Protein AF-A0A392R3T0-F1 (afdb_monomer_lite)

Organism: NCBI:txid97028

Radius of gyration: 13.24 Å; chains: 1; bounding box: 18×24×47 Å

Foldseek 3Di:
DDPPPPVVQDWDEAPRFIGGCVVLVVCVVVVNNVVSVVCVCVRRVPDDD

Sequence (49 aa):
MESNGDASVREFCANGTCMKTAEVEAKLDQGNIQDAETALRDGLSLTSE

Secondary structure (DSSP, 8-state):
----------EEEETTEEEEHHHHHHHHHTT-HHHHHHHHHHHTT----

Structure (mmCIF, N/CA/C/O backbone):
data_AF-A0A392R3T0-F1
#
_entry.id   AF-A0A392R3T0-F1
#
loop_
_atom_site.group_PDB
_atom_site.id
_atom_site.type_symbol
_atom_site.label_atom_id
_atom_site.label_alt_id
_atom_site.label_comp_id
_atom_site.label_asym_id
_atom_site.label_entity_id
_atom_site.label_seq_id
_atom_site.pdbx_PDB_ins_code
_atom_site.Cartn_x
_atom_site.Cartn_y
_atom_site.Cartn_z
_atom_site.occupancy
_atom_site.B_iso_or_equiv
_atom_site.auth_seq_id
_atom_site.auth_comp_id
_atom_site.auth_asym_id
_atom_site.auth_atom_id
_atom_site.pdbx_PDB_model_num
ATOM 1 N N . MET A 1 1 ? 3.775 2.162 -34.625 1.00 43.88 1 MET A N 1
ATOM 2 C CA . MET A 1 1 ? 4.619 1.838 -33.462 1.00 43.88 1 MET A CA 1
ATOM 3 C C . MET A 1 1 ? 3.655 1.602 -32.330 1.00 43.88 1 MET A C 1
ATOM 5 O O . MET A 1 1 ? 2.866 2.490 -32.032 1.00 43.88 1 MET A O 1
ATOM 9 N N . GLU A 1 2 ? 3.571 0.348 -31.911 1.00 51.34 2 GLU A N 1
ATOM 10 C CA . GLU A 1 2 ? 2.547 -0.172 -31.013 1.00 51.34 2 GLU A CA 1
ATOM 11 C C . GLU A 1 2 ? 2.484 0.706 -29.766 1.00 51.34 2 GLU A C 1
ATOM 13 O O . GLU A 1 2 ? 3.520 1.114 -29.237 1.00 51.34 2 GLU A O 1
ATOM 18 N N . SER A 1 3 ? 1.267 1.077 -29.365 1.00 55.34 3 SER A N 1
ATOM 19 C CA . SER A 1 3 ? 1.030 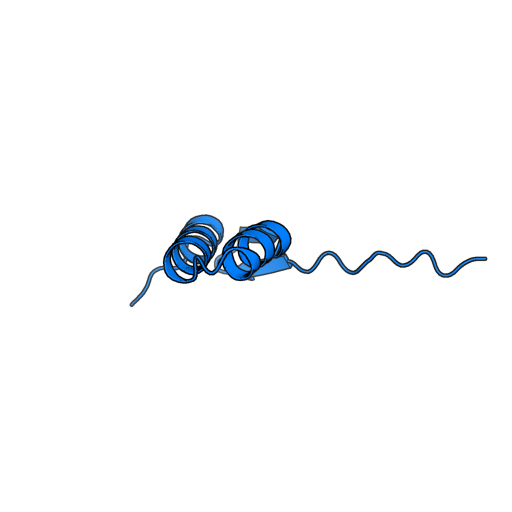1.737 -28.090 1.00 55.34 3 SER A CA 1
ATOM 20 C C . SER A 1 3 ? 1.457 0.727 -27.036 1.00 55.34 3 SER A C 1
ATOM 22 O O . SER A 1 3 ? 0.708 -0.186 -26.700 1.00 55.34 3 SER A O 1
ATOM 24 N N . ASN A 1 4 ? 2.725 0.810 -26.633 1.00 52.34 4 ASN A N 1
ATOM 25 C CA . ASN A 1 4 ? 3.261 0.075 -25.512 1.00 52.34 4 ASN A CA 1
ATOM 26 C C . ASN A 1 4 ? 2.480 0.603 -24.323 1.00 52.34 4 ASN A C 1
ATOM 28 O O . ASN A 1 4 ? 2.816 1.658 -23.783 1.00 52.34 4 ASN A O 1
ATOM 32 N N . GLY A 1 5 ? 1.379 -0.082 -24.020 1.00 51.94 5 GLY A N 1
ATOM 33 C CA . GLY A 1 5 ? 0.653 0.058 -22.784 1.00 51.94 5 GLY A CA 1
ATOM 34 C C . GLY A 1 5 ? 1.660 -0.198 -21.687 1.00 51.94 5 GLY A C 1
ATOM 35 O O . GLY A 1 5 ? 1.865 -1.333 -21.270 1.00 51.94 5 GLY A O 1
ATOM 36 N N . ASP A 1 6 ? 2.313 0.873 -21.251 1.00 53.47 6 ASP A N 1
ATOM 37 C CA . ASP A 1 6 ? 2.643 1.022 -19.858 1.00 53.47 6 ASP A CA 1
ATOM 38 C C . ASP A 1 6 ? 1.298 0.823 -19.175 1.00 53.47 6 ASP A C 1
ATOM 40 O O . ASP A 1 6 ? 0.414 1.682 -19.235 1.00 53.47 6 ASP A O 1
ATOM 44 N N . ALA A 1 7 ? 1.055 -0.415 -18.749 1.00 54.81 7 ALA A N 1
ATOM 45 C CA . ALA A 1 7 ? -0.052 -0.749 -17.893 1.00 54.81 7 ALA A CA 1
ATOM 46 C C . ALA A 1 7 ? 0.184 0.139 -16.689 1.00 54.81 7 ALA A C 1
ATOM 48 O O . ALA A 1 7 ? 1.012 -0.239 -15.866 1.00 54.81 7 ALA A O 1
ATOM 49 N N . SER A 1 8 ? -0.411 1.344 -16.710 1.00 59.25 8 SER A N 1
ATOM 50 C CA . SER A 1 8 ? -0.076 2.446 -15.816 1.00 59.25 8 SER A CA 1
ATOM 51 C C . SER A 1 8 ? 0.047 1.838 -14.451 1.00 59.25 8 SER A C 1
ATOM 53 O O . SER A 1 8 ? -0.968 1.369 -13.928 1.00 59.25 8 SER A O 1
ATOM 55 N N . VAL A 1 9 ? 1.286 1.696 -13.975 1.00 65.12 9 VAL A N 1
ATOM 56 C CA . VAL A 1 9 ? 1.536 0.971 -12.740 1.00 65.12 9 VAL A CA 1
ATOM 57 C C . VAL A 1 9 ? 0.802 1.814 -11.723 1.00 65.12 9 VAL A C 1
ATOM 59 O O . VAL A 1 9 ? 1.153 2.969 -11.490 1.00 65.12 9 VAL A O 1
ATOM 62 N N . ARG A 1 10 ? -0.352 1.322 -11.275 1.00 81.19 10 ARG A N 1
ATOM 63 C CA . ARG A 1 10 ? -1.181 2.085 -10.364 1.00 81.19 10 ARG A CA 1
ATOM 64 C C . ARG A 1 10 ? -0.380 2.047 -9.072 1.00 81.19 10 ARG A C 1
ATOM 66 O O . ARG A 1 10 ? -0.078 0.981 -8.539 1.00 81.19 10 ARG A O 1
ATOM 73 N N . GLU A 1 11 ? 0.067 3.208 -8.635 1.00 89.44 11 GLU A N 1
ATOM 74 C CA . GLU A 1 11 ? 0.845 3.364 -7.417 1.00 89.44 11 GLU A CA 1
ATOM 75 C C . GLU A 1 11 ? 0.142 4.409 -6.560 1.00 89.44 11 GLU A C 1
ATOM 77 O O . GLU A 1 11 ? -0.325 5.439 -7.051 1.00 89.44 11 GLU A O 1
ATOM 82 N N . PHE A 1 12 ? 0.023 4.122 -5.273 1.00 86.62 12 PHE A N 1
ATOM 83 C CA . PHE A 1 12 ? -0.397 5.093 -4.285 1.00 86.62 12 PHE A CA 1
ATOM 84 C C . PHE A 1 12 ? 0.834 5.860 -3.825 1.00 86.62 12 PHE A C 1
ATOM 86 O O . PHE A 1 12 ? 1.859 5.247 -3.552 1.00 86.62 12 PHE A O 1
ATOM 93 N N . CYS A 1 13 ? 0.743 7.180 -3.711 1.00 87.50 13 CYS A N 1
ATOM 94 C CA . CYS A 1 13 ? 1.816 8.000 -3.165 1.00 87.50 13 CYS A CA 1
ATOM 95 C C . CYS A 1 13 ? 1.270 8.875 -2.039 1.00 87.50 13 CYS A C 1
ATOM 97 O O . CYS A 1 13 ? 0.294 9.599 -2.237 1.00 87.50 13 CYS A O 1
ATOM 99 N N . ALA A 1 14 ? 1.899 8.822 -0.868 1.00 87.38 14 ALA A N 1
ATOM 100 C CA . ALA A 1 14 ? 1.565 9.652 0.285 1.00 87.38 14 ALA A CA 1
ATOM 101 C C . ALA A 1 14 ? 2.774 9.788 1.221 1.00 87.38 14 ALA A C 1
ATOM 103 O O . ALA A 1 14 ? 3.655 8.934 1.237 1.00 87.38 14 ALA A O 1
ATOM 104 N N . ASN A 1 15 ? 2.842 10.895 1.968 1.00 85.62 15 ASN A N 1
ATOM 105 C CA . ASN A 1 15 ? 3.953 11.220 2.882 1.00 85.62 15 ASN A CA 1
ATOM 106 C C . ASN A 1 15 ? 5.365 11.126 2.260 1.00 85.62 15 ASN A C 1
ATOM 108 O O . ASN A 1 15 ? 6.348 10.936 2.968 1.00 85.62 15 ASN A O 1
ATOM 112 N N . GLY A 1 16 ? 5.481 11.276 0.936 1.00 85.25 16 GLY A N 1
ATOM 113 C CA . GLY A 1 16 ? 6.751 11.145 0.211 1.00 85.25 16 GLY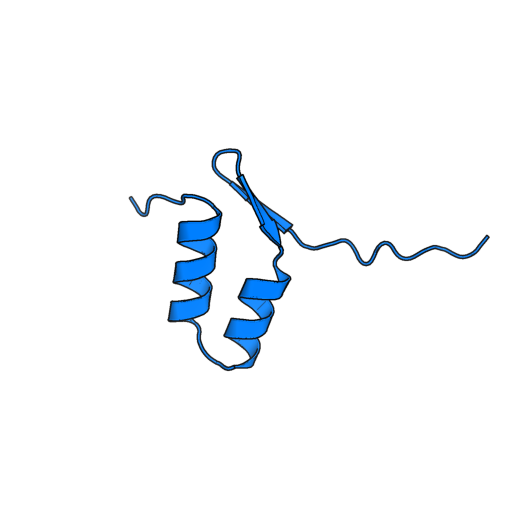 A CA 1
ATOM 114 C C . GLY A 1 16 ? 7.152 9.707 -0.137 1.00 85.25 16 GLY A C 1
ATOM 115 O O . GLY A 1 16 ? 8.188 9.517 -0.770 1.00 85.25 16 GLY A O 1
ATOM 116 N N . THR A 1 17 ? 6.328 8.716 0.208 1.00 88.94 17 THR A N 1
ATOM 117 C CA . THR A 1 17 ? 6.502 7.309 -0.168 1.00 88.94 17 THR A CA 1
ATOM 118 C C . THR A 1 17 ? 5.507 6.935 -1.263 1.00 88.94 17 THR A C 1
ATOM 120 O O . THR A 1 17 ? 4.378 7.425 -1.271 1.00 88.94 17 THR A O 1
ATOM 123 N N . CYS A 1 18 ? 5.916 6.064 -2.185 1.00 87.31 18 CYS A N 1
ATOM 124 C CA . CYS A 1 18 ? 5.049 5.494 -3.212 1.00 87.31 18 CYS A CA 1
ATOM 125 C C . CYS A 1 18 ? 5.046 3.965 -3.117 1.00 87.31 18 CYS A C 1
ATOM 127 O O . CYS A 1 18 ? 6.092 3.352 -2.907 1.00 87.31 18 CYS A O 1
ATOM 129 N N . MET A 1 19 ? 3.874 3.361 -3.285 1.00 88.31 19 MET A N 1
ATOM 130 C CA . MET A 1 19 ? 3.631 1.927 -3.169 1.00 88.31 19 MET A CA 1
ATOM 131 C C . MET A 1 19 ? 2.772 1.437 -4.333 1.00 88.31 19 MET A C 1
ATOM 133 O O . MET A 1 19 ? 1.787 2.074 -4.696 1.00 88.31 19 MET A O 1
ATOM 137 N N . LYS A 1 20 ? 3.086 0.261 -4.879 1.00 89.94 20 LYS A N 1
ATOM 138 C CA . LYS A 1 20 ? 2.287 -0.371 -5.938 1.00 89.94 20 LYS A CA 1
ATOM 139 C C . LYS A 1 20 ? 0.929 -0.830 -5.427 1.00 89.94 20 LYS A C 1
ATOM 141 O O . LYS A 1 20 ? 0.846 -1.529 -4.421 1.00 89.94 20 LYS A O 1
ATOM 146 N N . THR A 1 21 ? -0.131 -0.530 -6.176 1.00 87.94 21 THR A N 1
ATOM 147 C CA . THR A 1 21 ? -1.485 -0.999 -5.847 1.00 87.94 21 THR A CA 1
ATOM 148 C C . THR A 1 21 ? -1.611 -2.507 -5.961 1.00 87.94 21 THR A C 1
ATOM 150 O O . THR A 1 21 ? -2.452 -3.072 -5.277 1.00 87.94 21 THR A O 1
ATOM 153 N N . ALA A 1 22 ? -0.748 -3.165 -6.743 1.00 88.56 22 ALA A N 1
ATOM 154 C CA . ALA A 1 22 ? -0.769 -4.611 -6.946 1.00 88.56 22 ALA A CA 1
ATOM 155 C C . ALA A 1 22 ? -0.758 -5.414 -5.6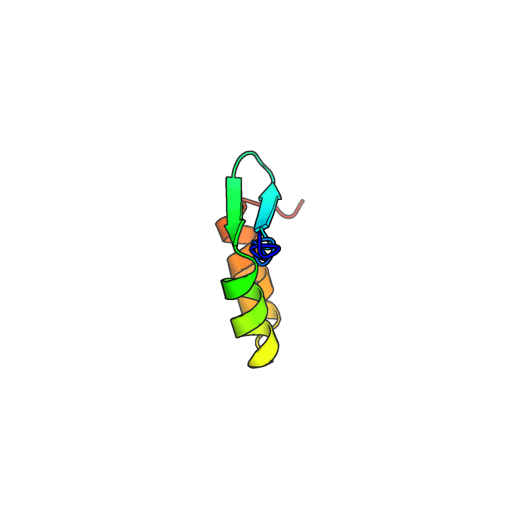30 1.00 88.56 22 ALA A C 1
ATOM 157 O O . ALA A 1 22 ? -1.447 -6.425 -5.533 1.00 88.56 22 ALA A O 1
ATOM 158 N N . GLU A 1 23 ? -0.024 -4.963 -4.605 1.00 86.50 23 GLU A N 1
ATOM 159 C CA . GLU A 1 23 ? -0.017 -5.637 -3.297 1.00 86.50 23 GLU A CA 1
ATOM 160 C C . GLU A 1 23 ? -1.351 -5.498 -2.556 1.00 86.50 23 GLU A C 1
ATOM 162 O O . GLU A 1 23 ? -1.826 -6.443 -1.930 1.00 86.50 23 GLU A O 1
ATOM 167 N N . VAL A 1 24 ? -1.978 -4.328 -2.648 1.00 89.94 24 VAL A N 1
ATOM 168 C CA . VAL A 1 24 ? -3.269 -4.046 -2.013 1.00 89.94 24 VAL A CA 1
ATOM 169 C C . VAL A 1 24 ? -4.389 -4.765 -2.766 1.00 89.94 24 VAL A C 1
ATOM 171 O O . VAL A 1 24 ? -5.235 -5.402 -2.149 1.00 89.94 24 VAL A O 1
ATOM 174 N N . GLU A 1 25 ? -4.358 -4.731 -4.099 1.00 89.75 25 GLU A N 1
ATOM 175 C CA . GLU A 1 25 ? -5.309 -5.412 -4.982 1.00 89.75 25 GLU A CA 1
ATOM 176 C C . GLU A 1 25 ? -5.273 -6.931 -4.784 1.00 89.75 25 GLU A C 1
ATOM 178 O O . GLU A 1 25 ? -6.331 -7.541 -4.662 1.00 89.75 25 GLU A O 1
ATOM 183 N N . ALA A 1 26 ? -4.087 -7.538 -4.650 1.00 91.44 26 ALA A N 1
ATOM 184 C CA . ALA A 1 26 ? -3.965 -8.969 -4.365 1.00 91.44 26 ALA A CA 1
ATOM 185 C C . ALA A 1 26 ? -4.628 -9.354 -3.032 1.00 91.44 26 ALA A C 1
ATOM 187 O O . ALA A 1 26 ? -5.368 -10.334 -2.959 1.00 91.44 26 ALA A O 1
ATOM 188 N N . LYS A 1 27 ? -4.418 -8.557 -1.977 1.00 91.69 27 LYS A N 1
ATOM 189 C CA . LYS A 1 27 ? -5.040 -8.800 -0.667 1.00 91.69 27 LYS A CA 1
ATOM 190 C C . LYS A 1 27 ? -6.557 -8.584 -0.694 1.00 91.69 27 LYS A C 1
ATOM 192 O O . LYS A 1 27 ? -7.286 -9.336 -0.047 1.00 91.69 27 LYS A O 1
ATOM 197 N N . LEU A 1 28 ? -7.040 -7.596 -1.450 1.00 91.88 28 LEU A N 1
ATOM 198 C CA . LEU A 1 28 ? -8.473 -7.344 -1.635 1.00 91.88 28 LEU A CA 1
ATOM 199 C C . LEU A 1 28 ? -9.165 -8.461 -2.423 1.00 91.88 28 LEU A C 1
ATOM 201 O O . LEU A 1 28 ? -10.276 -8.840 -2.060 1.00 91.88 28 LEU A O 1
ATOM 205 N N . ASP A 1 29 ? -8.506 -9.023 -3.438 1.00 92.88 29 ASP A N 1
ATOM 206 C CA . ASP A 1 29 ? -9.015 -10.164 -4.212 1.00 92.88 29 ASP A CA 1
ATOM 207 C C . ASP A 1 29 ? -9.203 -11.410 -3.330 1.00 92.88 29 ASP A C 1
ATOM 209 O O . ASP A 1 29 ? -10.199 -12.124 -3.430 1.00 92.88 29 ASP A O 1
ATOM 213 N N . GLN A 1 30 ? -8.310 -11.599 -2.354 1.00 92.94 30 GLN A N 1
ATOM 214 C CA . GLN A 1 30 ? -8.440 -12.641 -1.332 1.00 92.94 30 GLN A CA 1
ATOM 215 C C . GLN A 1 30 ? -9.527 -12.352 -0.278 1.00 92.94 30 GLN A C 1
ATOM 217 O O . GLN A 1 30 ? -9.783 -13.199 0.578 1.00 92.94 30 GLN A O 1
ATOM 222 N N . GLY A 1 31 ? -10.157 -11.173 -0.303 1.00 94.12 31 GLY A N 1
ATOM 223 C CA . GLY A 1 31 ? -11.134 -10.729 0.696 1.00 94.12 31 GLY A CA 1
ATOM 224 C C . GLY A 1 31 ? -10.517 -10.184 1.991 1.00 94.12 31 GLY A C 1
ATOM 225 O O . GLY A 1 31 ? -11.237 -9.913 2.954 1.00 94.12 31 GLY A O 1
ATOM 226 N N . ASN A 1 32 ? -9.198 -9.978 2.032 1.00 92.56 32 ASN A N 1
ATOM 227 C CA . ASN A 1 32 ? -8.465 -9.543 3.221 1.00 92.56 32 ASN A CA 1
ATOM 228 C C . ASN A 1 32 ? -8.393 -8.013 3.307 1.00 92.56 32 ASN A C 1
ATOM 230 O O . ASN A 1 32 ? -7.332 -7.410 3.151 1.00 92.56 32 ASN A O 1
ATOM 234 N N . ILE A 1 33 ? -9.532 -7.372 3.580 1.00 91.12 33 ILE A N 1
ATOM 235 C CA . ILE A 1 33 ? -9.651 -5.901 3.580 1.00 91.12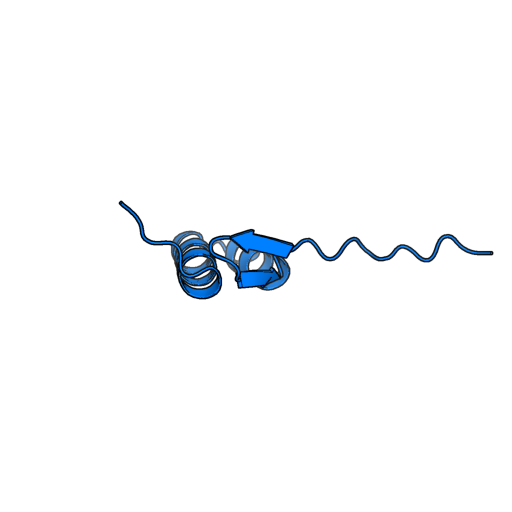 33 ILE A CA 1
ATOM 236 C C . ILE A 1 33 ? -8.769 -5.247 4.656 1.00 91.12 33 ILE A C 1
ATOM 238 O O . ILE A 1 33 ? -8.073 -4.279 4.364 1.00 91.12 33 ILE A O 1
ATOM 242 N N . GLN A 1 34 ? -8.753 -5.781 5.882 1.00 93.69 34 GLN A N 1
ATOM 243 C CA . GLN A 1 34 ? -7.939 -5.222 6.976 1.00 93.69 34 GLN A CA 1
ATOM 244 C C . GLN A 1 34 ? -6.435 -5.342 6.698 1.00 93.69 34 GLN A C 1
ATOM 246 O O . GLN A 1 34 ? -5.657 -4.444 7.010 1.00 93.69 34 GLN A O 1
ATOM 251 N N . ASP A 1 35 ? -6.027 -6.448 6.078 1.00 92.06 35 ASP A N 1
ATOM 252 C CA . ASP A 1 35 ? -4.630 -6.720 5.741 1.00 92.06 35 ASP A CA 1
ATOM 253 C C . ASP A 1 35 ? -4.156 -5.848 4.566 1.00 92.06 35 ASP A C 1
ATOM 255 O O . ASP A 1 35 ? -3.004 -5.402 4.524 1.00 92.06 35 ASP A O 1
ATOM 259 N N . ALA A 1 36 ? -5.066 -5.578 3.623 1.00 93.12 36 ALA A N 1
ATOM 260 C CA . ALA A 1 36 ? -4.870 -4.633 2.532 1.00 93.12 36 ALA A CA 1
ATOM 261 C C . ALA A 1 36 ? -4.729 -3.197 3.059 1.00 93.12 36 ALA A C 1
ATOM 263 O O . ALA A 1 36 ? -3.782 -2.508 2.686 1.00 93.12 36 ALA A O 1
ATOM 264 N N . GLU A 1 37 ? -5.617 -2.767 3.964 1.00 92.44 37 GLU A N 1
ATOM 265 C CA . GLU A 1 37 ? -5.539 -1.450 4.609 1.00 92.44 37 GLU A CA 1
ATOM 266 C C . GLU A 1 37 ? -4.240 -1.301 5.398 1.00 92.44 37 GLU A C 1
ATOM 268 O O . GLU A 1 37 ? -3.526 -0.323 5.209 1.00 92.44 37 GLU A O 1
ATOM 273 N N . THR A 1 38 ? -3.892 -2.287 6.225 1.00 91.00 38 THR A N 1
ATOM 274 C CA . THR A 1 38 ? -2.677 -2.233 7.048 1.00 91.00 38 THR A CA 1
ATOM 275 C C . THR A 1 38 ? -1.429 -2.123 6.178 1.00 91.00 38 THR A C 1
ATOM 277 O O . THR A 1 38 ? -0.582 -1.277 6.443 1.00 91.00 38 THR A O 1
ATOM 280 N N . ALA A 1 39 ? -1.326 -2.916 5.105 1.00 90.00 39 ALA A N 1
ATOM 281 C CA . ALA A 1 39 ? -0.189 -2.841 4.187 1.00 90.00 39 ALA A CA 1
ATOM 282 C C . ALA A 1 39 ? -0.126 -1.517 3.423 1.00 90.00 39 ALA A C 1
ATOM 284 O O . ALA A 1 39 ? 0.959 -0.969 3.258 1.00 90.00 39 ALA A O 1
ATOM 285 N N . LEU A 1 40 ? -1.273 -0.979 3.000 1.00 90.69 40 LEU A N 1
ATOM 286 C CA . LEU A 1 40 ? -1.342 0.346 2.390 1.00 90.69 40 LEU A CA 1
ATOM 287 C C . LEU A 1 40 ? -0.895 1.430 3.381 1.00 90.69 40 LEU A C 1
ATOM 289 O O . LEU A 1 40 ? -0.145 2.336 3.023 1.00 90.69 40 LEU A O 1
ATOM 293 N N . ARG A 1 41 ? -1.351 1.336 4.633 1.00 91.69 41 ARG A N 1
ATOM 294 C CA . ARG A 1 41 ? -1.085 2.321 5.680 1.00 91.69 41 ARG A CA 1
ATOM 295 C C . ARG A 1 41 ? 0.380 2.322 6.092 1.00 91.69 41 ARG A C 1
ATOM 297 O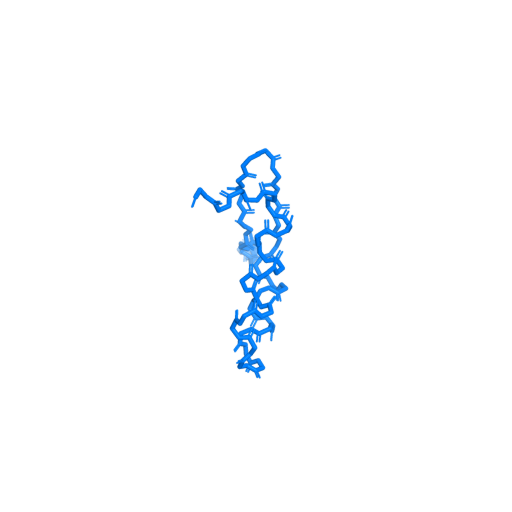 O . ARG A 1 41 ? 0.990 3.383 6.156 1.00 91.69 41 ARG A O 1
ATOM 304 N N . ASP A 1 42 ? 0.942 1.142 6.312 1.00 89.88 42 ASP A N 1
ATOM 305 C CA . ASP A 1 42 ? 2.350 0.956 6.656 1.00 89.88 42 ASP A CA 1
ATOM 306 C C . ASP A 1 42 ? 3.258 1.327 5.471 1.00 89.88 42 ASP A C 1
ATOM 308 O O . ASP A 1 42 ? 4.175 2.135 5.611 1.00 89.88 42 ASP A O 1
ATOM 312 N N . GLY A 1 43 ? 2.917 0.853 4.267 1.00 88.25 43 GLY A N 1
ATOM 313 C CA . GLY A 1 43 ? 3.679 1.098 3.041 1.00 88.25 43 GLY A CA 1
ATOM 314 C C . GLY A 1 43 ? 3.721 2.564 2.606 1.00 88.25 43 GLY A C 1
ATOM 315 O O . GLY A 1 43 ? 4.670 2.985 1.950 1.00 88.25 43 GLY A O 1
ATOM 316 N N . LEU A 1 44 ? 2.733 3.366 3.001 1.00 91.00 44 LEU A N 1
ATOM 317 C CA . LEU A 1 44 ? 2.692 4.809 2.746 1.00 91.00 44 LEU A CA 1
ATOM 318 C C . LEU A 1 44 ? 2.983 5.655 3.989 1.00 91.00 44 LEU A C 1
ATOM 320 O O . LEU A 1 44 ? 2.827 6.879 3.955 1.00 91.00 44 LEU A O 1
ATOM 324 N N . SER A 1 45 ? 3.388 5.011 5.089 1.00 89.06 45 SER A N 1
ATOM 325 C CA . SER A 1 45 ? 3.622 5.652 6.383 1.00 89.06 45 SER A CA 1
ATOM 326 C C . SER A 1 45 ? 2.476 6.595 6.781 1.00 89.06 45 SER A C 1
ATOM 328 O O . SER A 1 45 ? 2.689 7.718 7.242 1.00 89.06 45 SER A O 1
ATOM 330 N N . LEU A 1 46 ? 1.241 6.160 6.540 1.00 86.56 46 LEU A N 1
ATOM 331 C CA . LEU A 1 46 ? 0.035 6.908 6.852 1.00 86.56 46 LEU A CA 1
ATOM 332 C C . LEU A 1 46 ? -0.207 6.842 8.362 1.00 86.56 46 LEU A C 1
ATOM 334 O O . LEU A 1 46 ? -0.467 5.785 8.937 1.00 86.56 46 LEU A O 1
ATOM 338 N N . THR A 1 47 ? -0.146 7.991 9.021 1.00 80.56 47 THR A N 1
ATOM 339 C CA . THR A 1 47 ? -0.601 8.123 10.402 1.00 80.56 47 THR A CA 1
ATOM 340 C C . THR A 1 47 ? -2.114 8.297 10.388 1.00 80.56 47 THR A C 1
ATOM 342 O O . THR A 1 47 ? -2.612 9.287 9.860 1.00 80.56 47 THR A O 1
ATOM 345 N N . SER A 1 48 ? -2.852 7.332 10.932 1.00 66.00 48 SER A N 1
ATOM 346 C CA . SER A 1 48 ? -4.269 7.522 11.250 1.00 66.00 48 SER A CA 1
ATOM 347 C C . SER A 1 48 ? -4.359 8.509 12.418 1.00 66.00 48 SER A C 1
ATOM 349 O O . SER A 1 48 ? -3.915 8.165 13.515 1.00 66.00 48 SER A O 1
ATOM 351 N N . GLU A 1 49 ? -4.828 9.730 12.135 1.00 57.03 49 GLU A N 1
ATOM 352 C CA . GLU A 1 49 ? -5.161 10.768 13.130 1.00 57.03 49 GLU A CA 1
ATOM 353 C C . GLU A 1 49 ? -6.179 10.282 14.171 1.00 57.03 49 GLU A C 1
ATOM 355 O O . GLU A 1 49 ? -7.105 9.523 13.795 1.00 57.03 49 GLU A O 1
#

pLDDT: mea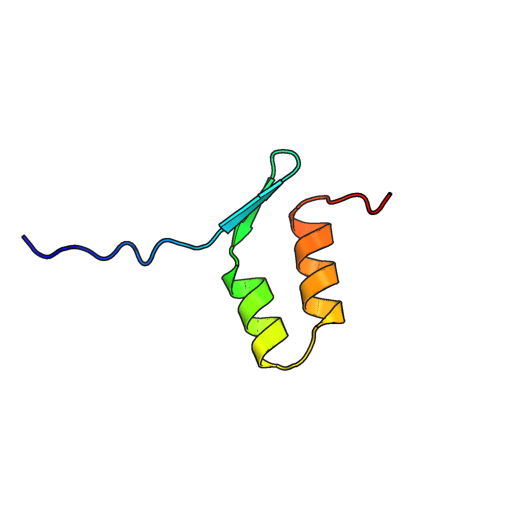n 81.82, std 14.7, range [43.88, 94.12]